Protein AF-A0A1W6LI01-F1 (afdb_monomer)

InterPro domains:
  IPR025362 Domain of unknown function DUF4266 [PF14086] (28-76)

Radius of gyration: 25.21 Å; Cα contacts (8 Å, |Δi|>4): 36; chains: 1; bounding box: 48×40×60 Å

Secondary structure (DSSP, 8-state):
-HHHHHHHHHHHHHHHHT--STTS-PPPGGGHHHHS-GGGSTT--HHHHHHHHHHHHHHTT--STTSTT--S-S--

pLDDT: mean 81.07, std 12.14, range [46.91, 95.81]

Foldseek 3Di:
DVVVVVVVVVVVVVVVVPDDPPPPCDDDPVCCCVVPPCCPDPPSDVVVVVVVQVVVLVVQVWPDTDDDRTHDVPDD

Mean predicted aligned error: 12.15 Å

Solvent-accessible surface area (backbone atoms only — not comparable to full-atom values): 4838 Å² total; per-residue (Å²): 112,70,70,62,51,51,52,51,51,53,53,52,53,53,56,57,73,67,58,70,86,76,84,72,77,72,79,53,85,83,48,44,72,80,76,61,44,74,77,76,42,88,74,59,49,68,65,60,48,52,50,54,42,50,55,50,22,62,73,68,56,21,56,68,47,97,50,101,73,35,64,42,91,74,77,123

Structure (mmCIF, N/CA/C/O backbone):
data_AF-A0A1W6LI01-F1
#
_entry.id   AF-A0A1W6LI01-F1
#
loop_
_atom_site.group_PDB
_atom_site.id
_atom_site.type_symbol
_atom_site.label_atom_id
_atom_site.label_alt_id
_atom_site.label_comp_id
_atom_site.label_asym_id
_atom_site.label_entity_id
_atom_site.label_seq_id
_atom_site.pdbx_PDB_ins_code
_atom_site.Cartn_x
_atom_site.Cartn_y
_atom_site.Cartn_z
_atom_site.occupancy
_atom_site.B_iso_or_equiv
_atom_site.auth_seq_id
_atom_site.auth_comp_id
_atom_site.auth_asym_id
_atom_site.auth_atom_id
_atom_site.pdbx_PDB_model_num
ATOM 1 N N . MET A 1 1 ? 16.288 18.125 -37.203 1.00 73.25 1 MET A N 1
ATOM 2 C CA . MET A 1 1 ? 16.913 16.833 -36.831 1.00 73.25 1 MET A CA 1
ATOM 3 C C . MET A 1 1 ? 17.393 16.787 -35.384 1.00 73.25 1 MET A C 1
ATOM 5 O O . MET A 1 1 ? 16.932 15.918 -34.662 1.00 73.25 1 MET A O 1
ATOM 9 N N . VAL A 1 2 ? 18.266 17.701 -34.938 1.00 81.69 2 VAL A N 1
ATOM 10 C CA . VAL A 1 2 ? 18.876 17.639 -33.589 1.00 81.69 2 VAL A CA 1
ATOM 11 C C . VAL A 1 2 ? 17.842 17.762 -32.458 1.00 81.69 2 VAL A C 1
ATOM 13 O O . VAL A 1 2 ? 17.853 16.957 -31.537 1.00 81.69 2 VAL A O 1
ATOM 16 N N . LEU A 1 3 ? 16.886 18.694 -32.567 1.00 86.38 3 LEU A N 1
ATOM 17 C CA . LEU A 1 3 ? 15.839 18.890 -31.554 1.00 86.38 3 LEU A CA 1
ATOM 18 C C . LEU A 1 3 ? 14.924 17.662 -31.388 1.00 86.38 3 LEU A C 1
ATOM 20 O O . LEU A 1 3 ? 14.616 17.265 -30.270 1.00 86.38 3 LEU A O 1
ATOM 24 N N . SER A 1 4 ? 14.538 17.026 -32.498 1.00 87.44 4 SER A N 1
ATOM 25 C CA . SER A 1 4 ? 13.728 15.801 -32.483 1.00 87.44 4 SER A CA 1
ATOM 26 C C . SER A 1 4 ? 14.481 14.626 -31.852 1.00 87.44 4 SER A C 1
ATOM 28 O O . SER A 1 4 ? 13.889 13.866 -31.095 1.00 87.44 4 SER A O 1
ATOM 30 N N . ALA A 1 5 ? 15.788 14.503 -32.110 1.00 88.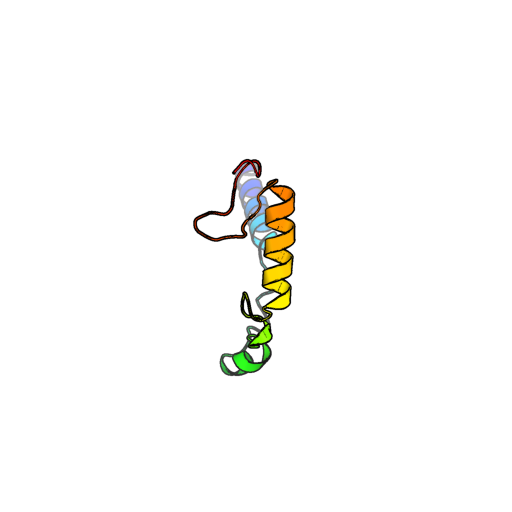88 5 ALA A N 1
ATOM 31 C CA . ALA A 1 5 ? 16.622 13.469 -31.499 1.00 88.88 5 ALA A CA 1
ATOM 32 C C . ALA A 1 5 ? 16.763 13.667 -29.980 1.00 88.88 5 ALA A C 1
ATOM 34 O O . ALA A 1 5 ? 16.629 12.709 -29.225 1.00 88.88 5 ALA A O 1
ATOM 35 N N . VAL A 1 6 ? 16.958 14.909 -29.522 1.00 92.19 6 VAL A N 1
ATOM 36 C CA . VAL A 1 6 ? 17.018 15.238 -28.087 1.00 92.19 6 VAL A CA 1
ATOM 37 C C . VAL A 1 6 ? 15.703 14.890 -27.389 1.00 92.19 6 VAL A C 1
ATOM 39 O O . VAL A 1 6 ? 15.727 14.280 -26.324 1.00 92.19 6 VAL A O 1
ATOM 42 N N . LEU A 1 7 ? 14.558 15.207 -28.001 1.00 93.00 7 LEU A N 1
ATOM 43 C CA . LEU A 1 7 ? 13.247 14.902 -27.423 1.00 93.00 7 LEU A CA 1
ATOM 44 C C . LEU A 1 7 ? 13.033 13.390 -27.244 1.00 93.00 7 LEU A C 1
ATOM 46 O O . LEU A 1 7 ? 12.557 12.946 -26.200 1.00 93.00 7 LEU A O 1
ATOM 50 N N . VAL A 1 8 ? 13.438 12.597 -28.242 1.00 93.69 8 VAL A N 1
ATOM 51 C CA . VAL A 1 8 ? 13.361 11.130 -28.193 1.00 93.69 8 VAL A CA 1
ATOM 52 C C . VAL A 1 8 ? 14.260 10.578 -27.087 1.00 93.69 8 VAL A C 1
ATOM 54 O O . VAL A 1 8 ? 13.800 9.766 -26.285 1.00 93.69 8 VAL A O 1
ATOM 57 N N . VAL A 1 9 ? 15.501 11.061 -26.974 1.00 94.94 9 VAL A N 1
ATOM 58 C CA . VAL A 1 9 ? 16.438 10.624 -25.924 1.00 94.94 9 VAL A CA 1
ATOM 59 C C . VAL A 1 9 ? 15.905 10.953 -24.529 1.00 94.94 9 VAL A C 1
ATOM 61 O O . VAL A 1 9 ? 15.900 10.082 -23.664 1.00 94.94 9 VAL A O 1
ATOM 64 N N . VAL A 1 10 ? 15.392 12.167 -24.312 1.00 95.81 10 VAL A N 1
ATOM 65 C CA . VAL A 1 10 ? 14.809 12.561 -23.018 1.00 95.81 10 VAL A CA 1
ATOM 66 C C . VAL A 1 10 ? 13.614 11.675 -22.664 1.00 95.81 10 VAL A C 1
ATOM 68 O O . VAL A 1 10 ? 13.535 11.185 -21.541 1.00 95.81 10 VAL A O 1
ATOM 71 N N . SER A 1 11 ? 12.717 11.410 -23.619 1.00 92.62 11 SER A N 1
ATOM 72 C CA . SER A 1 11 ? 11.555 10.544 -23.381 1.00 92.62 11 SER A CA 1
ATOM 73 C C . SER A 1 11 ? 11.950 9.107 -23.016 1.00 92.62 11 SER A C 1
ATOM 75 O O . SER A 1 11 ? 11.369 8.526 -22.100 1.00 92.62 11 SER A O 1
ATOM 77 N N . ALA A 1 12 ? 12.984 8.559 -23.663 1.00 93.56 12 ALA A N 1
ATOM 78 C CA . ALA A 1 12 ? 13.494 7.224 -23.371 1.00 93.56 12 ALA A CA 1
ATOM 79 C C . ALA A 1 12 ? 14.139 7.153 -21.979 1.00 93.56 12 ALA A C 1
ATOM 81 O O . ALA A 1 12 ? 13.895 6.204 -21.237 1.00 93.56 12 ALA A O 1
ATOM 82 N N . VAL A 1 13 ? 14.910 8.176 -21.591 1.00 94.44 13 VAL A N 1
ATOM 83 C CA . VAL A 1 13 ? 15.518 8.260 -20.253 1.00 94.44 13 VAL A CA 1
ATOM 84 C C . VAL A 1 13 ? 14.442 8.320 -19.170 1.00 94.44 13 VAL A C 1
ATOM 86 O O . VAL A 1 13 ? 14.528 7.589 -18.187 1.00 94.44 13 VAL A O 1
ATOM 89 N N . VAL A 1 14 ? 13.403 9.136 -19.360 1.00 94.94 14 VAL A N 1
ATOM 90 C CA . VAL A 1 14 ? 12.280 9.220 -18.416 1.00 94.94 14 VAL A CA 1
ATOM 91 C C . VAL A 1 14 ? 11.574 7.869 -18.289 1.00 94.94 14 VAL A C 1
ATOM 93 O O . VAL A 1 14 ? 11.336 7.418 -17.174 1.00 94.94 14 VAL A O 1
ATOM 96 N N . ALA A 1 15 ? 11.302 7.178 -19.399 1.00 91.19 15 ALA A N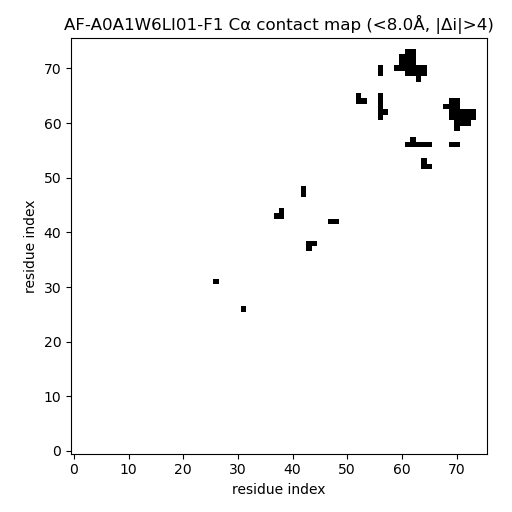 1
ATOM 97 C CA . ALA A 1 15 ? 10.651 5.868 -19.367 1.00 91.19 15 ALA A CA 1
ATOM 98 C C . ALA A 1 15 ? 11.453 4.819 -18.574 1.00 91.19 15 ALA A C 1
ATOM 100 O O . ALA A 1 15 ? 10.866 4.043 -17.824 1.00 91.19 15 ALA A O 1
ATOM 101 N N . VAL A 1 16 ? 12.786 4.827 -18.687 1.00 90.12 16 VAL A N 1
ATOM 102 C CA . VAL A 1 16 ? 13.658 3.925 -17.916 1.00 90.12 16 VAL A 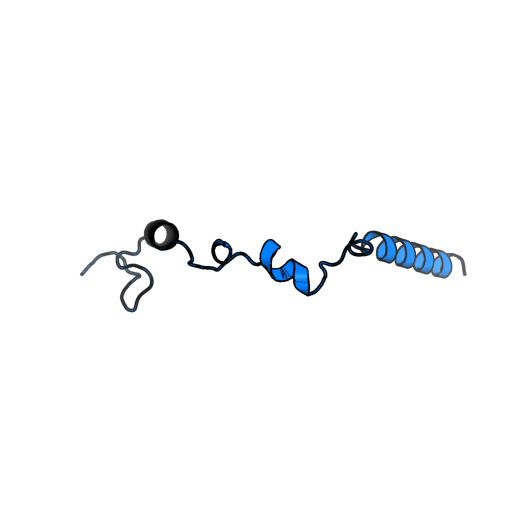CA 1
ATOM 103 C C . VAL A 1 16 ? 13.657 4.276 -16.426 1.00 90.12 16 VAL A C 1
ATOM 105 O O . VAL A 1 16 ? 13.646 3.375 -15.596 1.00 90.12 16 VAL A O 1
ATOM 108 N N . MET A 1 17 ? 13.610 5.561 -16.067 1.00 89.75 17 MET A N 1
ATOM 109 C CA . MET A 1 17 ? 13.558 5.993 -14.660 1.00 89.75 17 MET A CA 1
ATOM 110 C C . MET A 1 17 ? 12.237 5.632 -13.965 1.00 89.75 17 MET A C 1
ATOM 112 O O . MET A 1 17 ? 12.197 5.535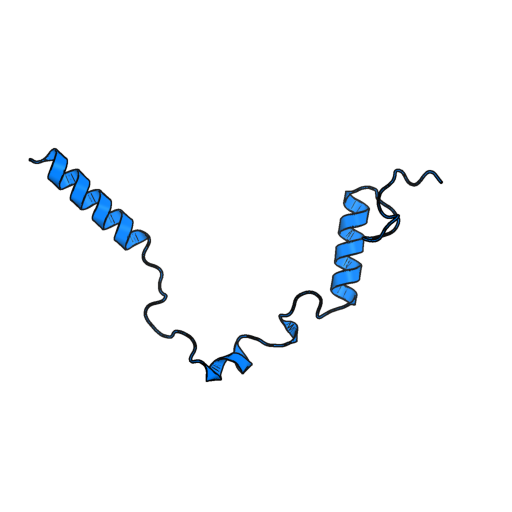 -12.742 1.00 89.75 17 MET A O 1
ATOM 116 N N . LEU A 1 18 ? 11.161 5.425 -14.731 1.00 89.19 18 LEU A N 1
ATOM 117 C CA . LEU A 1 18 ? 9.871 4.958 -14.217 1.00 89.19 18 LEU A CA 1
ATOM 118 C C . LEU A 1 18 ? 9.755 3.422 -14.186 1.00 89.19 18 LEU A C 1
ATOM 120 O O . LEU A 1 18 ? 8.731 2.902 -13.739 1.00 89.19 18 LEU A O 1
ATOM 124 N N . ALA A 1 19 ? 10.773 2.682 -14.635 1.00 84.69 19 ALA A N 1
ATOM 125 C CA . ALA A 1 19 ? 10.782 1.230 -14.517 1.00 84.69 19 ALA A CA 1
ATOM 126 C C . ALA A 1 19 ? 10.962 0.826 -13.041 1.00 84.69 19 ALA A C 1
ATOM 128 O O . ALA A 1 19 ? 11.980 1.117 -12.418 1.00 84.69 19 ALA A O 1
ATOM 129 N N . GLY A 1 20 ? 9.956 0.165 -12.463 1.00 79.19 20 GLY A N 1
ATOM 130 C CA . GLY A 1 20 ? 10.034 -0.375 -11.104 1.00 79.19 20 GLY A CA 1
ATOM 131 C C . GLY A 1 20 ? 10.835 -1.680 -11.033 1.00 79.19 20 GLY A C 1
ATOM 132 O O . GLY A 1 20 ? 10.913 -2.425 -12.007 1.00 79.19 20 GLY A O 1
ATOM 133 N N . CYS A 1 21 ? 11.369 -2.010 -9.854 1.00 77.75 21 CYS A N 1
ATOM 134 C CA . CYS A 1 21 ? 12.181 -3.214 -9.601 1.00 77.75 21 CYS A CA 1
ATOM 135 C C . CYS A 1 21 ? 11.388 -4.539 -9.568 1.00 77.75 21 CYS A C 1
ATOM 137 O O . CYS A 1 21 ? 11.811 -5.497 -8.929 1.00 77.75 21 CYS A O 1
ATOM 139 N N . ALA A 1 22 ? 10.225 -4.619 -10.216 1.00 73.94 22 ALA A N 1
ATOM 140 C CA . ALA A 1 22 ? 9.361 -5.801 -10.174 1.00 73.94 22 ALA A CA 1
ATOM 141 C C . ALA A 1 22 ? 9.809 -6.926 -11.133 1.00 73.94 22 ALA A C 1
ATOM 143 O O . ALA A 1 22 ? 9.017 -7.812 -11.435 1.00 73.94 22 ALA A O 1
ATOM 144 N N . SER A 1 23 ? 11.041 -6.891 -11.653 1.00 68.56 23 SER A N 1
ATOM 145 C CA . SER A 1 23 ? 11.530 -7.838 -12.664 1.00 68.56 23 SER A CA 1
ATOM 146 C C . SER A 1 23 ? 11.877 -9.216 -12.100 1.00 68.56 23 SER A C 1
ATOM 148 O O . SER A 1 23 ? 11.696 -10.213 -12.795 1.00 68.56 23 SER A O 1
ATOM 150 N N . ASP A 1 24 ? 12.316 -9.291 -10.842 1.00 68.00 24 ASP A N 1
ATOM 151 C CA . ASP A 1 24 ? 12.837 -10.518 -10.243 1.00 68.00 24 ASP A CA 1
ATOM 152 C C . ASP A 1 24 ? 12.100 -10.840 -8.939 1.00 68.00 24 ASP A C 1
ATOM 154 O O . ASP A 1 24 ? 12.158 -10.089 -7.968 1.00 68.00 24 ASP A O 1
ATOM 158 N N . GLY A 1 25 ? 11.401 -11.978 -8.915 1.00 72.19 25 GLY A N 1
ATOM 159 C CA . GLY A 1 25 ? 10.777 -12.495 -7.694 1.00 72.19 25 GLY A CA 1
ATOM 160 C C . GLY A 1 25 ? 9.325 -12.081 -7.464 1.00 72.19 25 GLY A C 1
ATOM 161 O O . GLY A 1 25 ? 8.936 -11.893 -6.312 1.00 72.19 25 GLY A O 1
ATOM 162 N N . LEU A 1 26 ? 8.500 -11.984 -8.522 1.00 77.94 26 LEU A N 1
ATOM 163 C CA . LEU A 1 26 ? 7.047 -11.954 -8.319 1.00 77.94 26 LEU A CA 1
ATOM 164 C C . LEU A 1 26 ? 6.649 -13.135 -7.416 1.00 77.94 26 LEU A C 1
ATOM 166 O O . LEU A 1 26 ? 7.036 -14.271 -7.719 1.00 77.94 26 LEU A O 1
ATOM 170 N N . PRO A 1 27 ? 5.877 -12.890 -6.342 1.00 81.25 27 PRO A N 1
ATOM 171 C CA . PRO A 1 27 ? 5.443 -13.951 -5.453 1.00 81.25 27 PRO A CA 1
ATOM 172 C C . PRO A 1 27 ? 4.713 -15.025 -6.248 1.00 81.25 27 PRO A C 1
ATOM 174 O O . PRO A 1 27 ? 3.767 -14.750 -6.994 1.00 81.25 27 PRO A O 1
ATOM 177 N N . LYS A 1 28 ? 5.162 -16.266 -6.103 1.00 85.69 28 LYS A N 1
ATOM 178 C CA . LYS A 1 28 ? 4.516 -17.416 -6.727 1.00 85.69 28 LYS A CA 1
ATOM 179 C C . LYS A 1 28 ? 3.123 -17.589 -6.125 1.00 85.69 28 LYS A C 1
ATOM 181 O O . LYS A 1 28 ? 2.895 -17.280 -4.958 1.00 85.69 28 LYS A O 1
ATOM 186 N N . ALA A 1 29 ? 2.182 -18.144 -6.891 1.00 82.62 29 ALA A N 1
ATOM 187 C CA . ALA A 1 29 ? 0.782 -18.271 -6.463 1.00 82.62 29 ALA A CA 1
ATOM 188 C C . ALA A 1 29 ? 0.606 -18.987 -5.103 1.00 82.62 29 ALA A C 1
ATOM 190 O O . ALA A 1 29 ? -0.317 -18.680 -4.350 1.00 82.62 29 ALA A O 1
ATOM 191 N N . TRP A 1 30 ? 1.509 -19.910 -4.765 1.00 86.12 30 TRP A N 1
ATOM 192 C CA . TRP A 1 30 ? 1.507 -20.653 -3.501 1.00 86.12 30 TRP A CA 1
ATOM 193 C C . TRP A 1 30 ? 2.156 -19.912 -2.320 1.00 86.12 30 TRP A C 1
ATOM 195 O O . TRP A 1 30 ? 1.964 -20.316 -1.178 1.00 86.12 30 TRP A O 1
ATOM 205 N N . GLU A 1 31 ? 2.875 -18.810 -2.549 1.00 87.06 31 GLU A N 1
ATOM 206 C CA . GLU A 1 31 ? 3.459 -17.973 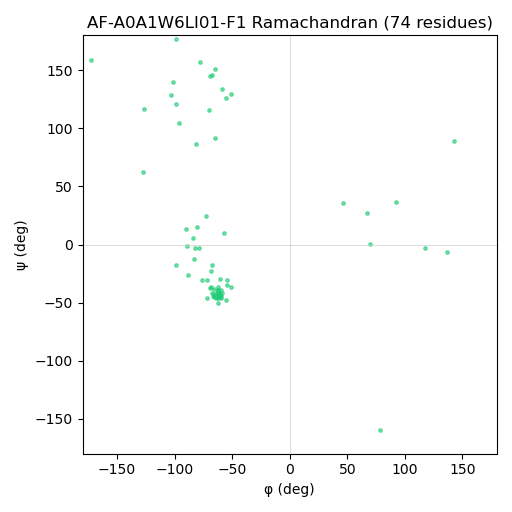-1.485 1.00 87.06 31 GLU A CA 1
ATOM 207 C C . GLU A 1 31 ? 2.421 -17.047 -0.834 1.00 87.06 31 GLU A C 1
ATOM 209 O O . GLU A 1 31 ? 2.715 -16.367 0.151 1.00 87.06 31 GLU A O 1
ATOM 214 N N . LYS A 1 32 ? 1.174 -17.064 -1.328 1.00 81.62 32 LYS A N 1
ATOM 215 C CA . LYS A 1 32 ? 0.057 -16.274 -0.794 1.00 81.62 32 LYS A CA 1
ATOM 216 C C . LYS A 1 32 ? -0.115 -16.433 0.719 1.00 81.62 32 LYS A C 1
ATOM 218 O O . LYS A 1 32 ? -0.409 -15.448 1.385 1.00 81.62 32 LYS A O 1
ATOM 223 N N . GLY A 1 33 ? 0.107 -17.631 1.268 1.00 82.31 33 GLY A N 1
ATOM 224 C CA . GLY A 1 33 ? -0.001 -17.876 2.713 1.00 82.31 33 GLY A CA 1
ATOM 225 C C . GLY A 1 33 ? 0.966 -17.037 3.559 1.00 82.31 33 GLY A C 1
ATOM 226 O O . GLY A 1 33 ? 0.630 -16.653 4.674 1.00 82.31 33 GLY A O 1
ATOM 227 N N . ASN A 1 34 ? 2.133 -16.688 3.014 1.00 86.62 34 ASN A N 1
ATOM 228 C CA . ASN A 1 34 ? 3.133 -15.887 3.720 1.00 86.62 34 ASN A CA 1
ATOM 229 C C . ASN A 1 34 ? 2.917 -14.378 3.523 1.00 86.62 34 ASN A C 1
ATOM 231 O O . ASN A 1 34 ? 3.334 -13.595 4.376 1.00 86.62 34 ASN A O 1
ATOM 235 N N . LEU A 1 35 ? 2.284 -13.980 2.413 1.00 84.88 35 LEU A N 1
ATOM 236 C CA . LEU A 1 35 ? 2.088 -12.579 2.022 1.00 84.88 35 LEU A CA 1
ATOM 237 C C . LEU A 1 35 ? 0.705 -12.009 2.370 1.00 84.88 35 LEU A C 1
ATOM 239 O O . LEU A 1 35 ? 0.540 -10.795 2.368 1.00 84.88 35 LEU A O 1
ATOM 243 N N . ALA A 1 36 ? -0.287 -12.851 2.649 1.00 87.62 36 ALA A N 1
ATOM 244 C CA . ALA A 1 36 ? -1.652 -12.435 2.966 1.00 87.62 36 ALA A CA 1
ATOM 245 C C . ALA A 1 36 ? -2.101 -13.071 4.284 1.00 87.62 36 ALA A C 1
ATOM 247 O O . ALA A 1 36 ? -3.021 -13.892 4.318 1.00 87.62 36 ALA A O 1
ATOM 248 N N . LYS A 1 37 ? -1.403 -12.726 5.369 1.00 89.94 37 LYS A N 1
ATOM 249 C CA . LYS A 1 37 ? -1.749 -13.232 6.696 1.00 89.9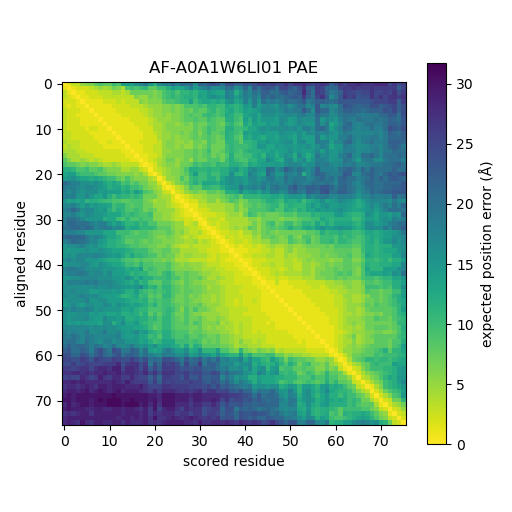4 37 LYS A CA 1
ATOM 250 C C . LYS A 1 37 ? -3.103 -12.666 7.149 1.00 89.94 37 LYS A C 1
ATOM 252 O O . LYS A 1 37 ? -3.389 -11.509 6.832 1.00 89.94 37 LYS A O 1
ATOM 257 N N . PRO A 1 38 ? -3.921 -13.423 7.902 1.00 86.94 38 PRO A N 1
ATOM 258 C CA . PRO A 1 38 ? -5.210 -12.938 8.394 1.00 86.94 38 PRO A CA 1
ATOM 259 C C . PRO A 1 38 ? -5.095 -1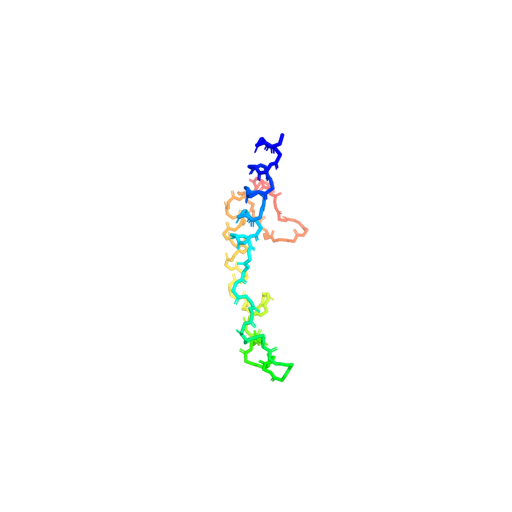1.633 9.183 1.00 86.94 38 PRO A C 1
ATOM 261 O O . PRO A 1 38 ? -5.954 -10.773 9.044 1.00 86.94 38 PRO A O 1
ATOM 264 N N . GLU A 1 39 ? -4.005 -11.437 9.930 1.00 89.19 39 GLU A N 1
ATOM 265 C CA . GLU A 1 39 ? -3.792 -10.244 10.756 1.00 89.19 39 GLU A CA 1
ATOM 266 C C . GLU A 1 39 ? -3.587 -8.963 9.936 1.00 89.19 39 GLU A C 1
ATOM 268 O O . GLU A 1 39 ? -3.734 -7.863 10.458 1.00 89.19 39 GLU A O 1
ATOM 273 N N . MET A 1 40 ? -3.269 -9.092 8.645 1.00 90.12 40 MET A N 1
ATOM 274 C CA . MET A 1 40 ? -3.123 -7.967 7.718 1.00 90.12 40 MET A CA 1
ATOM 275 C C . MET A 1 40 ? -4.472 -7.491 7.155 1.00 90.12 40 MET A C 1
ATOM 277 O O . MET A 1 40 ? -4.499 -6.526 6.391 1.00 90.12 40 MET A O 1
ATOM 281 N N . THR A 1 41 ? -5.592 -8.154 7.488 1.00 90.06 41 THR A N 1
ATOM 282 C CA . THR A 1 41 ? -6.919 -7.676 7.084 1.00 90.06 41 THR A CA 1
ATOM 283 C C . THR A 1 41 ? -7.281 -6.392 7.819 1.00 90.06 41 THR A C 1
ATOM 285 O O . THR A 1 41 ? -6.991 -6.221 9.004 1.00 90.06 41 THR A O 1
ATOM 288 N N . PHE A 1 42 ? -7.990 -5.497 7.133 1.00 88.88 42 PHE A N 1
ATOM 289 C CA . PHE A 1 42 ? -8.580 -4.342 7.794 1.00 88.88 42 PHE A CA 1
ATOM 290 C C . PHE A 1 42 ? -9.532 -4.799 8.891 1.00 88.88 42 PHE A C 1
ATOM 292 O O . PHE A 1 42 ? -10.359 -5.689 8.686 1.00 88.88 42 PHE A O 1
ATOM 299 N N . GLY A 1 43 ? -9.404 -4.172 10.056 1.00 87.94 43 GLY A N 1
ATOM 300 C CA . GLY A 1 43 ? -10.242 -4.487 11.198 1.00 87.94 43 GLY A CA 1
ATOM 301 C C . GLY A 1 43 ? -10.009 -5.879 11.788 1.00 87.94 43 GLY A C 1
ATOM 302 O O . GLY A 1 43 ? -10.922 -6.440 12.390 1.00 87.94 43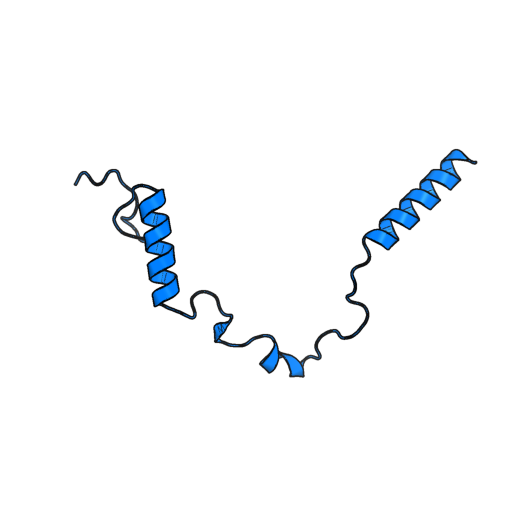 GLY A O 1
ATOM 303 N N . HIS A 1 44 ? -8.804 -6.436 11.640 1.00 90.69 44 HIS A N 1
ATOM 304 C CA . HIS A 1 44 ? -8.436 -7.660 12.345 1.00 90.69 44 HIS A CA 1
ATOM 305 C C . HIS A 1 44 ? -8.504 -7.487 13.871 1.00 90.69 44 HIS A C 1
ATOM 307 O O . HIS A 1 44 ? -9.023 -8.348 14.579 1.00 90.69 44 HIS A O 1
ATOM 313 N N . ASP A 1 45 ? -8.004 -6.355 14.377 1.00 92.00 45 ASP A N 1
ATOM 314 C CA . ASP A 1 45 ? -8.021 -6.035 15.801 1.00 92.00 45 ASP A CA 1
ATOM 315 C C . ASP A 1 45 ? -9.195 -5.102 16.142 1.00 92.00 45 ASP A C 1
ATOM 317 O O . ASP A 1 45 ? -9.343 -3.995 15.613 1.00 92.00 45 ASP A O 1
ATOM 321 N N . THR A 1 46 ? -10.065 -5.564 17.038 1.00 90.06 46 THR A N 1
ATOM 322 C CA . THR A 1 46 ? -11.217 -4.792 17.524 1.00 90.06 46 THR A CA 1
ATOM 323 C C . THR A 1 46 ? -10.804 -3.644 18.443 1.00 90.06 46 THR A C 1
ATOM 325 O O . THR A 1 46 ? -11.476 -2.611 18.472 1.00 90.06 46 THR A O 1
ATOM 328 N N . LEU A 1 47 ? -9.701 -3.784 19.182 1.00 92.19 47 LEU A N 1
ATOM 329 C CA . LEU A 1 47 ? -9.187 -2.741 20.061 1.00 92.19 47 LEU A CA 1
ATOM 330 C C . LEU A 1 47 ? -8.594 -1.598 19.241 1.00 92.19 47 LEU A C 1
ATOM 332 O O . LEU A 1 47 ? -8.920 -0.437 19.495 1.00 92.19 47 LEU A O 1
ATOM 336 N N . GLU A 1 48 ? -7.792 -1.926 18.226 1.00 91.75 48 GLU A N 1
ATOM 337 C CA . GLU A 1 48 ? -7.258 -0.949 17.275 1.00 91.75 48 GLU A CA 1
ATOM 338 C C . GLU A 1 48 ? -8.388 -0.151 16.617 1.00 91.75 48 GLU A C 1
ATOM 340 O O . GLU A 1 48 ? -8.363 1.080 16.624 1.00 91.75 48 GLU A O 1
ATOM 345 N N . GLN A 1 49 ? -9.432 -0.833 16.135 1.00 90.06 49 GLN A N 1
ATOM 346 C CA . GLN A 1 49 ? -10.601 -0.183 15.537 1.00 90.06 49 GLN A CA 1
ATOM 347 C C . GLN A 1 49 ? -11.309 0.768 16.499 1.00 90.06 49 GLN A C 1
ATOM 349 O O . GLN A 1 49 ? -11.633 1.898 16.130 1.00 90.06 49 GLN A O 1
ATOM 354 N N . ARG A 1 50 ? -11.542 0.337 17.744 1.00 87.38 50 ARG A N 1
ATOM 355 C CA . ARG A 1 50 ? -12.168 1.189 18.763 1.00 87.38 50 ARG A CA 1
ATOM 356 C C . ARG A 1 50 ? -11.311 2.410 19.066 1.00 87.38 50 ARG A C 1
ATOM 358 O O . ARG A 1 50 ? -11.854 3.502 19.194 1.00 87.38 50 ARG A O 1
ATOM 365 N N . ASN A 1 51 ? -9.995 2.243 19.153 1.00 90.00 51 ASN A N 1
ATOM 366 C CA . ASN A 1 51 ? -9.072 3.342 19.403 1.00 90.00 51 ASN A CA 1
ATOM 367 C C . ASN A 1 51 ? -9.033 4.332 18.227 1.00 90.00 51 ASN A C 1
ATOM 369 O O . ASN A 1 51 ? -9.135 5.539 18.436 1.00 90.00 51 ASN A O 1
ATOM 373 N N . ALA A 1 52 ? -8.967 3.837 16.988 1.00 89.38 52 ALA A N 1
ATOM 374 C CA . ALA A 1 52 ? -9.021 4.666 15.787 1.00 89.38 52 ALA A CA 1
ATOM 375 C C . ALA A 1 52 ? -10.330 5.469 15.711 1.00 89.38 52 ALA A C 1
ATOM 377 O O . ALA A 1 52 ? -10.300 6.677 15.471 1.00 89.38 52 ALA A O 1
ATOM 378 N N . ALA A 1 53 ? -11.467 4.827 15.998 1.00 86.75 53 ALA A N 1
ATOM 379 C CA . ALA A 1 53 ? -12.764 5.495 16.075 1.00 86.75 53 ALA A CA 1
ATOM 380 C C . ALA A 1 53 ? -12.801 6.558 17.185 1.00 86.75 53 ALA A C 1
ATOM 382 O O . ALA A 1 53 ? -13.351 7.636 16.977 1.00 86.75 53 ALA A O 1
ATOM 383 N N . HIS A 1 54 ? -12.183 6.288 18.338 1.00 85.31 54 HIS A N 1
ATOM 384 C CA . HIS A 1 54 ? -12.114 7.236 19.448 1.00 85.31 54 HIS A CA 1
ATOM 385 C C . HIS A 1 54 ? -11.293 8.480 19.088 1.00 85.31 54 HIS A C 1
ATOM 387 O O . HIS A 1 54 ? -11.730 9.599 19.341 1.00 85.31 54 HIS A O 1
ATOM 393 N N . VAL A 1 55 ? -10.131 8.294 18.454 1.00 88.06 55 VAL A N 1
ATOM 394 C CA . VAL A 1 55 ? -9.284 9.397 17.971 1.00 88.06 55 VAL A CA 1
ATOM 395 C C . VAL A 1 55 ? -10.012 10.215 16.909 1.00 88.06 55 VAL A C 1
ATOM 397 O O . VAL A 1 55 ? -9.956 11.443 16.940 1.00 88.06 55 VAL A O 1
ATOM 400 N N . TYR A 1 56 ? -10.693 9.550 15.975 1.00 85.00 56 TYR A N 1
ATOM 401 C CA . TYR A 1 56 ? -11.455 10.215 14.922 1.00 85.00 56 TYR A CA 1
ATOM 402 C C . TYR A 1 56 ? -12.593 11.060 15.508 1.00 85.00 56 TYR A C 1
ATOM 404 O O . TYR A 1 56 ? -12.663 12.257 15.253 1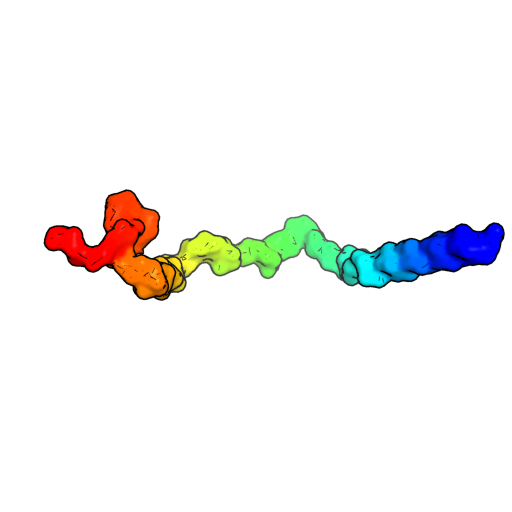.00 85.00 56 TYR A O 1
ATOM 412 N N . ALA A 1 57 ? -13.410 10.478 16.388 1.00 82.06 57 ALA A N 1
ATOM 413 C CA . ALA A 1 57 ? -14.508 11.174 17.054 1.00 82.06 57 ALA A CA 1
ATOM 414 C C . ALA A 1 57 ? -14.025 12.390 17.872 1.00 82.06 57 ALA A C 1
ATOM 416 O O . ALA A 1 57 ? -14.607 13.469 17.787 1.00 82.06 57 ALA A O 1
ATOM 417 N N . SER A 1 58 ? -12.908 12.255 18.597 1.00 82.38 58 SER A N 1
ATOM 418 C CA . SER A 1 58 ? -12.305 13.366 19.343 1.00 82.38 58 SER A CA 1
ATOM 419 C C . SER A 1 58 ? -11.849 14.522 18.449 1.00 82.38 58 SER A C 1
ATOM 421 O O . SER A 1 58 ? -11.984 15.676 18.847 1.00 82.38 58 SER A O 1
ATOM 423 N N . LYS A 1 59 ? -11.321 14.239 17.251 1.00 85.56 59 LYS A N 1
ATOM 424 C CA . LYS A 1 59 ? -10.901 15.282 16.298 1.00 85.56 59 LYS A CA 1
ATOM 425 C C . LYS A 1 59 ? -12.082 16.053 15.725 1.00 85.56 59 LYS A C 1
ATOM 427 O O . LYS A 1 59 ? -11.989 17.263 15.563 1.00 85.56 59 LYS A O 1
ATOM 432 N N . GLU A 1 60 ? -13.190 15.365 15.487 1.00 81.81 60 GLU A N 1
ATOM 433 C CA . GLU A 1 60 ? -14.402 15.963 14.924 1.00 81.81 60 GLU A CA 1
ATOM 434 C C . GLU A 1 60 ? -15.297 16.627 15.986 1.00 81.81 60 GLU A C 1
ATOM 436 O O . GLU A 1 60 ? -16.411 17.048 15.682 1.00 81.81 60 GLU A O 1
ATOM 441 N N . ASN A 1 61 ? -14.840 16.701 17.247 1.00 74.81 61 ASN A N 1
ATOM 442 C CA . ASN A 1 61 ? -15.656 17.087 18.404 1.00 74.81 61 ASN A CA 1
ATOM 443 C C . ASN A 1 61 ? -17.019 16.362 18.420 1.00 74.81 61 ASN A C 1
ATOM 445 O O . ASN A 1 61 ? -18.055 16.929 18.762 1.00 74.81 61 ASN A O 1
ATOM 449 N N . ALA A 1 62 ? -17.007 15.104 17.982 1.00 70.12 62 ALA A N 1
ATOM 450 C CA . ALA A 1 62 ? -18.168 14.251 17.842 1.00 70.12 62 ALA A CA 1
ATOM 451 C C . ALA A 1 62 ? -18.198 13.260 19.007 1.00 70.12 62 ALA A C 1
ATOM 453 O O . ALA A 1 62 ? -17.227 12.551 19.264 1.00 70.12 62 ALA A O 1
ATOM 454 N N . SER A 1 63 ? -19.328 13.161 19.701 1.00 66.00 63 SER A N 1
ATOM 455 C CA . SER A 1 63 ? -19.610 12.053 20.616 1.00 66.00 63 SER A CA 1
ATOM 456 C C . SER A 1 63 ? -20.549 11.055 19.923 1.00 66.00 63 SER A C 1
ATOM 458 O O . SER A 1 63 ? -21.442 11.457 19.182 1.00 66.00 63 SER A O 1
ATOM 460 N N . GLY A 1 64 ? -20.323 9.744 20.098 1.00 64.62 64 GLY A N 1
ATOM 461 C CA . GLY A 1 64 ? -21.217 8.692 19.567 1.00 64.62 64 GLY A CA 1
ATOM 462 C C . GLY A 1 64 ? -20.636 7.708 18.535 1.00 64.62 64 GLY A C 1
ATOM 463 O O . GLY A 1 64 ? -21.314 6.747 18.181 1.00 64.62 64 GLY A O 1
ATOM 464 N N . GLY A 1 65 ? -19.380 7.858 18.097 1.00 65.94 65 GLY A N 1
ATOM 465 C CA . GLY A 1 65 ? -18.711 6.882 17.214 1.00 65.94 65 GLY A CA 1
ATOM 466 C C . GLY A 1 65 ? -19.121 6.969 15.733 1.00 65.94 65 GLY A C 1
ATOM 467 O O . GLY A 1 65 ? -19.591 8.000 15.284 1.00 65.94 65 GLY A O 1
ATOM 468 N N . THR A 1 66 ? -18.911 5.909 14.946 1.00 64.56 66 THR A N 1
ATOM 469 C CA . THR A 1 66 ? -19.093 5.895 13.473 1.00 64.56 66 THR A CA 1
ATOM 470 C C . THR A 1 66 ? -20.504 5.486 12.999 1.00 64.56 66 THR A C 1
ATOM 472 O O . THR A 1 66 ? -20.692 5.167 11.826 1.00 64.56 66 THR A O 1
ATOM 475 N N . GLY A 1 67 ? -21.497 5.451 13.897 1.00 63.19 67 GLY A N 1
ATOM 476 C CA . GLY A 1 67 ? -22.877 5.022 13.614 1.00 63.19 67 GLY A CA 1
ATOM 477 C C . GLY A 1 67 ? -23.865 6.171 13.373 1.00 63.19 67 GLY A C 1
ATOM 478 O O . GLY A 1 67 ? -23.524 7.345 13.500 1.00 63.19 67 GLY A O 1
ATOM 479 N N . VAL A 1 68 ? -25.118 5.826 13.046 1.00 54.97 68 VAL A N 1
ATOM 480 C CA . VAL A 1 68 ? -26.231 6.775 12.839 1.00 54.97 68 VAL A CA 1
ATOM 481 C C . VAL A 1 68 ? -26.534 7.484 14.169 1.00 54.97 68 VAL A C 1
ATOM 483 O O . VAL A 1 68 ? -27.249 6.957 15.015 1.00 54.97 68 VAL A O 1
ATOM 486 N N . GLY A 1 69 ? -25.897 8.632 14.394 1.00 60.03 69 GLY A N 1
ATOM 487 C CA . GLY A 1 69 ? -25.918 9.366 15.666 1.00 60.03 69 GLY A CA 1
ATOM 488 C C . GLY A 1 69 ? -24.558 9.914 16.118 1.00 60.03 69 GLY A C 1
ATOM 489 O O . GLY A 1 69 ? -24.508 10.641 17.104 1.00 60.03 69 GLY A O 1
ATOM 490 N N . GLY A 1 70 ? -23.462 9.596 15.424 1.00 59.50 70 GLY A N 1
ATOM 491 C CA . GLY A 1 70 ? -22.131 10.104 15.749 1.00 59.50 70 GLY A CA 1
ATOM 492 C C . GLY A 1 70 ? -21.747 11.334 14.932 1.00 59.50 70 GLY A C 1
ATOM 493 O O . GLY A 1 70 ? -21.413 11.216 13.756 1.00 59.50 70 GLY A O 1
ATOM 494 N N . GLY A 1 71 ? -21.793 12.508 15.564 1.00 58.31 71 GLY A N 1
ATOM 495 C CA . GLY A 1 71 ? -21.415 13.786 14.951 1.00 58.31 71 GLY A CA 1
ATOM 496 C C . GLY A 1 71 ? -22.317 14.931 15.395 1.00 58.31 71 GLY A C 1
ATOM 497 O O . GLY A 1 71 ? -23.319 15.219 14.750 1.00 58.31 71 GLY A O 1
ATOM 498 N N . GLY A 1 72 ? -21.970 15.599 16.494 1.00 60.06 72 GLY A N 1
ATOM 499 C CA . GLY A 1 72 ? -22.693 16.776 16.966 1.00 60.06 72 GLY A CA 1
ATOM 500 C C . GLY A 1 72 ? -21.988 17.444 18.140 1.00 60.06 72 GLY A C 1
ATOM 501 O O . GLY A 1 72 ? -21.230 16.793 18.851 1.00 60.06 72 GLY A O 1
ATOM 502 N N . CYS A 1 73 ? -22.295 18.728 18.359 1.00 60.38 73 CYS A N 1
ATOM 503 C CA . CYS A 1 73 ? -21.794 19.621 19.421 1.00 60.38 73 CYS A CA 1
ATOM 504 C C . CYS A 1 73 ? -22.039 19.112 20.870 1.00 60.38 73 CYS A C 1
ATOM 506 O O . CYS A 1 73 ? -21.846 19.843 21.834 1.00 60.38 73 CYS A O 1
ATOM 508 N N . GLY A 1 74 ? -22.482 17.865 21.061 1.00 54.62 74 GLY A N 1
ATOM 509 C CA . GLY A 1 74 ? -22.754 17.281 22.375 1.00 54.62 74 GLY A CA 1
ATOM 510 C C . GLY A 1 74 ? -23.977 17.860 23.094 1.00 54.62 74 GLY A C 1
ATOM 511 O O . GLY A 1 74 ? -24.280 17.418 24.197 1.00 54.62 74 GLY A O 1
ATOM 512 N N . CYS A 1 75 ? -24.696 18.808 22.491 1.00 52.59 75 CYS A N 1
ATOM 513 C CA . CYS A 1 75 ? -25.950 19.339 23.015 1.00 52.59 75 CYS A CA 1
ATOM 514 C C . CYS A 1 75 ? -27.106 18.394 22.647 1.00 52.59 75 CYS A C 1
ATOM 516 O O . CYS A 1 75 ? -27.722 18.561 21.594 1.00 52.59 75 CYS A O 1
ATOM 518 N N . ASN A 1 76 ? -27.352 17.376 23.478 1.00 46.91 76 ASN A N 1
ATOM 519 C CA . ASN A 1 76 ? -28.707 16.835 23.627 1.00 46.91 76 ASN A CA 1
ATOM 520 C C . ASN A 1 76 ? -29.530 17.834 24.446 1.00 46.91 76 ASN A C 1
ATOM 522 O O . ASN A 1 76 ? -28.975 18.316 25.462 1.00 46.91 76 ASN A O 1
#

Sequence (76 aa):
MVLSAVLVVVSAVVAVMLAGCASDGLPKAWEKGNLAKPEMTFGHDTLEQRNAAHVYASKENASGGTGVGGGGCGCN

Organism: NCBI:txid946333

=== Feature glossary ===
Key to the feature types in this record:

pLDDT. pLDDT is the predicted lDDT-Cα score: AlphaFold's confidence that the local environment of each residue (all inter-atomic distances within 15 Å) is correctly placed. It is a per-residue number between 0 and 100, with higher meaning more reliable.

Radius of gyration, Cα contacts, bounding box. The geometric summary reports three shape descriptors. Rg (radius of gyration) measures how spread out the Cα atoms are about their centre of mass; compact globular proteins have small Rg, elongated or unfolded ones large. Cα contacts (<8 Å, |i−j|>4) count long-range residue pairs in spatial proximity — high for tightly packed folds, near zero for rods or random coil. The bounding-box extents give the protein's footprint along x, y, z in Å.

Backbone torsions (φ/ψ). Backbone dihedral angles. Every residue except chain termini has a φ (preceding-C → N → Cα → C) and a ψ (N → Cα → C → next-N). They are reported in degrees following the IUPAC sign convention. Secondary structure is essentially a statement about which (φ, ψ) basin each residue occupies.

Contact-map, Ramachandran, and PAE plots. Plot images: a contact map (which residues are close in 3D, as an N×N binary image), a Ramachandran scatter (backbone torsion angles, revealing secondary-structure composition at a glance), and — for AlphaFold structures — a PAE heatmap (pairwise prediction confidence).

Predicted aligned error. Predicted Aligned Error (PAE) is an AlphaFold confidence matrix: entry (i, j) is the expected error in the position of residue j, in ångströms, when the prediction is superimposed on the true structure at residue i. Low PAE within a block of residues means that block is internally rigid and well-predicted; high PAE between two blocks means their relative placement is uncertain even if each block individually is confident.

Secondary structure (3-state, P-SEA). Three-state secondary structure (P-SEA) collapses the eight DSSP classes into helix (a), strand (b), and coil (c). P-SEA assigns these from Cα geometry alone — distances and angles — without requiring backbone oxygens, so it works on any Cα trace.

Solvent-accessible surface area. Solvent-accessible surface area (SASA) is the area in Å² traced out by the centre of a 1.4 Å probe sphere (a water molecule) rolled over the protein's van der Waals surface (Shrake–Rupley / Lee–Richards construction). Buried residues have near-zero SASA; fully exposed residues can exceed 200 Å². The total SASA scales roughly with the number of surface residues.

Foldseek 3Di. The Foldseek 3Di string encodes local tertiary geometry as a 20-letter alphabet — one character per residue — derived from the relative positions of nearby Cα atoms. Unlike the amino-acid sequence, 3Di is a direct function of the 3D structure, so two proteins with the same fold have similar 3Di strings even at low sequence identity.

B-factor. For experimental (PDB) structures, the B-factor (temperature factor) quantifies the positional spread of each atom in the crystal — a combination of thermal vibration and static disorder — in units of Å². High B-factors mark flexible loops or poorly resolved regions; low B-factors mark the rigid, well-ordered core.

mmCIF coordinates. The mmCIF block holds the 3D Cartesian coordinates of each backbone atom (N, Cα, C, O) in ångströms. mmCIF is the PDB's canonical archive format — a tagged-loop text representation of the atomic model.

InterPro / GO / CATH / organism. Functional annotations link the protein to curated databases. InterPro entries identify conserved domains and families by matching the sequence against member-database signatures (Pfam, PROSITE, CDD, …). Gene Ontology (GO) terms describe molecular function, biological process, and cellular component in a controlled vocabulary. CATH places the structure in a hierarchical fold classification (Class/Architecture/Topology/Homologous-superfamily). The organism is the source species.

Rendered structure images. Structure images are PyMOL renders from six orthogonal camera directions. Cartoon representation draws helices as coils and strands as arrows; sticks shows the backbone as bonds; surface shows the solvent-excluded envelope. Rainbow coloring maps sequence position to hue (blue→red, N→C); chain coloring assigns a distinct color per polypeptide.

Sequence. This is the polypeptide sequence — one letter per residue, N-terminus first. Length ranges from a few dozen residues for small domains to over a thousand for large multi-domain proteins.

Secondary structure (8-state, DSSP). The SS8 string is DSSP's per-residue secondary-structure call. α-helix (H) means an i→i+4 H-bond ladder; β-strand (E) means the residue participates in a β-sheet; 3₁₀ (G) and π (I) are tighter and wider helices; T/S are turns/bends; '-' is loop.

Nearest PDB structures. Structural nearest neighbors (via Foldseek easy-search vs the PDB). Reported per hit: target PDB id, E-value, and alignment TM-score. A TM-score above ~0.5 is the conventional threshold for 'same fold'.